Protein AF-A0A0F9BRA9-F1 (afdb_monomer_lite)

Sequence (58 aa):
WGYLGCIATTRKPRAGENWNRGNDLADGGYCKETWREIKDDILAYELVKVVRNSPNKD

Structure (mmCIF, N/CA/C/O backbone):
data_AF-A0A0F9BRA9-F1
#
_entry.id   AF-A0A0F9BRA9-F1
#
loop_
_atom_site.group_PDB
_atom_site.id
_atom_site.type_symbol
_atom_site.label_atom_id
_atom_site.label_alt_id
_atom_site.label_comp_id
_atom_site.label_asym_id
_atom_site.label_entity_id
_atom_site.label_seq_id
_atom_site.pdbx_PDB_ins_code
_atom_site.Cartn_x
_atom_site.Cartn_y
_atom_site.Cartn_z
_atom_site.occupancy
_atom_site.B_iso_or_equiv
_atom_site.auth_seq_id
_atom_site.auth_comp_id
_atom_site.auth_asym_id
_atom_site.auth_atom_id
_atom_site.pdbx_PDB_model_num
ATOM 1 N N . TRP A 1 1 ? 9.398 -1.147 -20.895 1.00 75.31 1 TRP A N 1
ATOM 2 C CA . TRP A 1 1 ? 9.347 -0.633 -19.514 1.00 75.31 1 TRP A CA 1
ATOM 3 C C . TRP A 1 1 ? 8.131 -1.241 -18.841 1.00 75.31 1 TRP A C 1
ATOM 5 O O . TRP A 1 1 ? 7.100 -1.320 -19.496 1.00 75.31 1 TRP A O 1
ATOM 15 N N . GLY A 1 2 ? 8.276 -1.784 -17.630 1.00 93.81 2 GLY A N 1
ATOM 16 C CA . GLY A 1 2 ? 7.177 -2.444 -16.912 1.00 93.81 2 GLY A CA 1
ATOM 17 C C . GLY A 1 2 ? 6.334 -1.454 -16.110 1.00 93.81 2 GLY A C 1
ATOM 18 O O . GLY A 1 2 ? 6.775 -0.330 -15.876 1.00 93.81 2 GLY A O 1
ATOM 19 N N . TYR A 1 3 ? 5.158 -1.896 -15.677 1.00 96.56 3 TYR A N 1
ATOM 20 C CA . TYR A 1 3 ? 4.278 -1.183 -14.752 1.00 96.56 3 TYR A CA 1
ATOM 21 C C . TYR A 1 3 ? 4.262 -1.908 -13.404 1.00 96.56 3 TYR A C 1
ATOM 23 O O . TYR A 1 3 ? 4.338 -3.138 -13.361 1.00 96.56 3 TYR A O 1
ATOM 31 N N . LEU A 1 4 ? 4.177 -1.148 -12.321 1.00 95.81 4 LEU A N 1
ATOM 32 C CA . LEU A 1 4 ? 4.048 -1.642 -10.963 1.00 95.81 4 LEU A CA 1
ATOM 33 C C . LEU A 1 4 ? 2.845 -0.961 -10.314 1.00 95.81 4 LEU A C 1
ATOM 35 O O . LEU A 1 4 ? 2.831 0.254 -10.155 1.00 95.81 4 LEU A O 1
ATOM 39 N N . GLY A 1 5 ? 1.868 -1.770 -9.920 1.00 93.31 5 GLY A N 1
ATOM 40 C CA . GLY A 1 5 ? 0.707 -1.341 -9.151 1.00 93.31 5 GLY A CA 1
ATOM 41 C C . GLY A 1 5 ? 0.395 -2.366 -8.068 1.00 93.31 5 GLY A C 1
ATOM 42 O O . GLY A 1 5 ? 0.757 -3.543 -8.182 1.00 93.31 5 GLY A O 1
ATOM 43 N N . CYS A 1 6 ? -0.246 -1.916 -6.996 1.00 90.25 6 CYS A N 1
ATOM 44 C CA . CYS A 1 6 ? -0.634 -2.751 -5.869 1.00 90.25 6 CYS A CA 1
ATOM 45 C C . CYS A 1 6 ? -1.967 -2.257 -5.297 1.00 90.25 6 CYS A C 1
ATOM 47 O O . CYS A 1 6 ? -2.303 -1.086 -5.421 1.00 90.25 6 CYS A O 1
ATOM 49 N N . ILE A 1 7 ? -2.728 -3.150 -4.668 1.00 86.88 7 ILE A N 1
ATOM 50 C CA . ILE A 1 7 ? -3.999 -2.820 -4.017 1.00 86.88 7 ILE A CA 1
ATOM 51 C C . ILE A 1 7 ? -3.944 -3.379 -2.599 1.00 86.88 7 ILE A C 1
ATOM 53 O O . ILE A 1 7 ? -3.566 -4.538 -2.404 1.00 86.88 7 ILE A O 1
ATOM 57 N N . ALA A 1 8 ? -4.344 -2.576 -1.611 1.00 84.25 8 ALA A N 1
ATOM 58 C CA . ALA A 1 8 ? -4.468 -3.016 -0.227 1.00 84.25 8 ALA A CA 1
ATOM 59 C C . ALA A 1 8 ? -5.936 -3.254 0.138 1.00 84.25 8 ALA A C 1
ATOM 61 O O . ALA A 1 8 ? -6.806 -2.410 -0.072 1.00 84.25 8 ALA A O 1
ATOM 62 N N . THR A 1 9 ? -6.212 -4.404 0.751 1.00 83.88 9 THR A N 1
ATOM 63 C CA . THR A 1 9 ? -7.510 -4.710 1.360 1.00 83.88 9 THR A CA 1
ATOM 64 C C . THR A 1 9 ? -7.293 -5.329 2.733 1.00 83.88 9 THR A C 1
ATOM 66 O O . THR A 1 9 ? -6.424 -6.186 2.901 1.00 83.88 9 THR A O 1
ATOM 69 N N . THR A 1 10 ? -8.077 -4.908 3.728 1.00 75.19 10 THR A N 1
ATOM 70 C CA . THR A 1 10 ? -8.078 -5.536 5.053 1.00 75.19 10 THR A CA 1
ATOM 71 C C . THR A 1 10 ? -9.410 -6.218 5.324 1.00 75.19 10 THR A C 1
ATOM 73 O O . THR A 1 10 ? -10.482 -5.647 5.133 1.00 75.19 10 THR A O 1
ATOM 76 N N . ARG A 1 11 ? -9.344 -7.467 5.796 1.00 69.94 11 ARG A N 1
ATOM 77 C CA . ARG A 1 11 ? -10.526 -8.261 6.177 1.00 69.94 11 ARG A CA 1
ATOM 78 C C . ARG A 1 11 ? -10.992 -7.997 7.606 1.00 69.94 11 ARG A C 1
ATOM 80 O O . ARG A 1 11 ? -11.958 -8.618 8.042 1.00 69.94 11 ARG A O 1
ATOM 87 N N . LYS A 1 12 ? -10.254 -7.178 8.359 1.00 74.38 12 LYS A N 1
ATOM 88 C CA . LYS A 1 12 ? -10.572 -6.862 9.748 1.00 74.38 12 LYS A CA 1
ATOM 89 C C . LYS A 1 12 ? -10.723 -5.349 9.906 1.00 74.38 12 LYS A C 1
ATOM 91 O O . LYS A 1 12 ? -9.768 -4.629 9.600 1.00 74.38 12 LYS A O 1
ATOM 96 N N . PRO A 1 13 ? -11.873 -4.866 10.407 1.00 74.62 13 PRO A N 1
ATOM 97 C CA . PRO A 1 13 ? -11.998 -3.476 10.818 1.00 74.62 13 PRO A CA 1
ATOM 98 C C . PRO A 1 13 ? -11.032 -3.194 11.973 1.00 74.62 13 PRO A C 1
ATOM 100 O O . PRO A 1 13 ? -10.645 -4.103 12.718 1.00 74.62 13 PRO A O 1
ATOM 103 N N . ARG A 1 14 ? -10.631 -1.932 12.149 1.00 74.94 14 ARG A N 1
ATOM 104 C CA . ARG A 1 14 ? -9.865 -1.547 13.340 1.00 74.94 14 ARG A CA 1
ATOM 105 C C . ARG A 1 14 ? -10.728 -1.560 14.590 1.00 74.94 14 ARG A C 1
ATOM 107 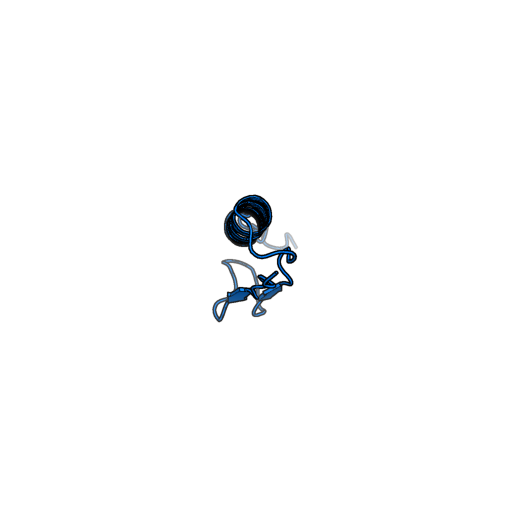O O . ARG A 1 14 ? -11.951 -1.498 14.524 1.00 74.94 14 ARG A O 1
ATOM 114 N N . ALA A 1 15 ? -10.071 -1.557 15.749 1.00 73.31 15 ALA A N 1
ATOM 115 C CA . ALA A 1 15 ? -10.741 -1.295 17.016 1.00 73.31 15 ALA A CA 1
ATOM 116 C C . ALA A 1 15 ? -11.500 0.046 16.940 1.00 73.31 15 ALA A C 1
ATOM 118 O O . ALA A 1 15 ? -10.879 1.096 16.782 1.00 73.31 15 ALA A O 1
ATOM 119 N N . GLY A 1 16 ? -12.831 -0.012 17.029 1.00 75.50 16 GLY A N 1
ATOM 120 C CA . GLY A 1 16 ? -13.726 1.145 16.907 1.00 75.50 16 GLY A CA 1
ATOM 121 C C . GLY A 1 16 ? -14.365 1.337 15.524 1.00 75.50 16 GLY A C 1
ATOM 122 O O . GLY A 1 16 ? -15.303 2.118 15.410 1.00 75.50 16 GLY A O 1
ATOM 123 N N . GLU A 1 17 ? -13.924 0.614 14.492 1.00 71.75 17 GLU A N 1
ATOM 124 C CA . GLU A 1 17 ? -14.540 0.629 13.159 1.00 71.75 17 GLU A CA 1
ATOM 125 C C . GLU A 1 17 ? -15.517 -0.544 12.990 1.00 71.75 17 GLU A C 1
ATOM 127 O O . GLU A 1 17 ? -15.350 -1.601 13.598 1.00 71.75 17 GLU A O 1
ATOM 132 N N . ASN A 1 18 ? -16.523 -0.374 12.125 1.00 72.94 18 ASN A N 1
ATOM 133 C CA . ASN A 1 18 ? -17.508 -1.419 11.813 1.00 72.94 18 ASN A CA 1
ATOM 134 C C . ASN A 1 18 ? -17.503 -1.845 10.329 1.00 72.94 18 ASN A C 1
ATOM 136 O O . ASN A 1 18 ? -18.452 -2.469 9.863 1.00 72.94 18 ASN A O 1
ATOM 140 N N . TRP A 1 19 ? -16.472 -1.480 9.558 1.00 70.56 19 TRP A N 1
ATOM 141 C CA . TRP A 1 19 ? -16.398 -1.778 8.122 1.00 70.56 19 TRP A CA 1
ATOM 142 C C . TRP A 1 19 ? -14.988 -2.184 7.671 1.00 70.56 19 TRP A C 1
ATOM 144 O O . TRP A 1 19 ? -13.985 -1.769 8.251 1.00 70.56 19 TRP A O 1
ATOM 154 N N . ASN A 1 20 ? -14.926 -3.018 6.630 1.00 68.06 20 ASN A N 1
ATOM 155 C CA . ASN A 1 20 ? -13.680 -3.497 6.027 1.00 68.06 20 ASN A CA 1
ATOM 156 C C . ASN A 1 20 ? -13.160 -2.491 5.005 1.00 68.06 20 ASN A C 1
ATOM 158 O O . ASN A 1 20 ? -13.903 -2.072 4.120 1.00 68.06 20 ASN A O 1
ATOM 162 N N . ARG A 1 21 ? -11.880 -2.136 5.107 1.00 68.81 21 ARG A N 1
ATOM 163 C CA . ARG A 1 21 ? -11.276 -1.062 4.318 1.00 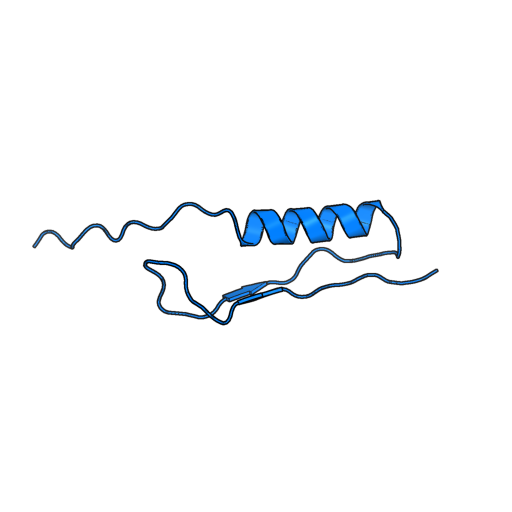68.81 21 ARG A CA 1
ATOM 164 C C . ARG A 1 21 ? -10.536 -1.617 3.090 1.00 68.81 21 ARG A C 1
ATOM 166 O O . ARG A 1 21 ? -9.924 -2.689 3.141 1.00 68.81 21 ARG A O 1
ATOM 173 N N . GLY A 1 22 ? -10.603 -0.879 1.989 1.00 74.25 22 GLY A N 1
ATOM 174 C CA . GLY A 1 22 ? -9.771 -1.055 0.799 1.00 74.25 22 GLY A CA 1
ATOM 175 C C . GLY A 1 22 ? -9.228 0.306 0.381 1.00 74.25 22 GLY A C 1
ATOM 176 O O . GLY A 1 22 ? -9.905 1.309 0.611 1.00 74.25 22 GLY A O 1
ATOM 177 N N . ASN A 1 23 ? -8.011 0.349 -0.158 1.00 77.06 23 ASN A N 1
ATOM 178 C CA . ASN A 1 23 ? -7.408 1.594 -0.622 1.00 77.06 23 ASN A CA 1
ATOM 179 C C . ASN A 1 23 ? -6.620 1.382 -1.911 1.00 77.06 23 ASN A C 1
ATOM 181 O O . ASN A 1 23 ? -5.926 0.367 -2.061 1.00 77.06 23 ASN A O 1
ATOM 185 N N . ASP A 1 24 ? -6.708 2.377 -2.785 1.00 84.44 24 ASP A N 1
ATOM 186 C CA . ASP A 1 24 ? -5.799 2.511 -3.911 1.00 84.44 24 ASP A CA 1
ATOM 187 C C . ASP A 1 24 ? -4.434 2.949 -3.373 1.00 84.44 24 ASP A C 1
ATOM 189 O O . ASP A 1 24 ? -4.337 3.780 -2.464 1.00 84.44 24 ASP A O 1
ATOM 193 N N . LEU A 1 25 ? -3.382 2.321 -3.886 1.00 91.50 25 LEU A N 1
ATOM 194 C C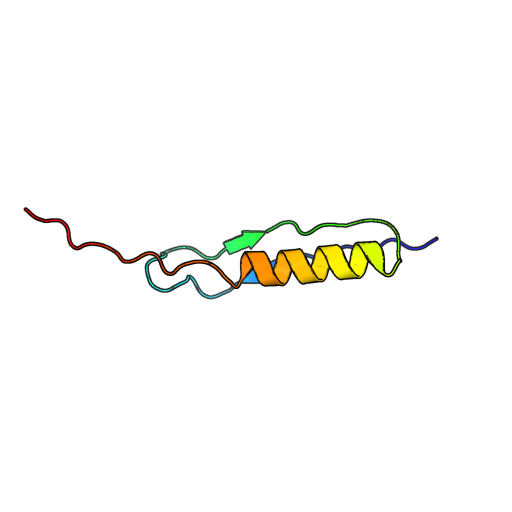A . LEU A 1 25 ? -1.999 2.660 -3.573 1.00 91.50 25 LEU A CA 1
ATOM 195 C C . LEU A 1 25 ? -1.397 3.380 -4.777 1.00 91.50 25 L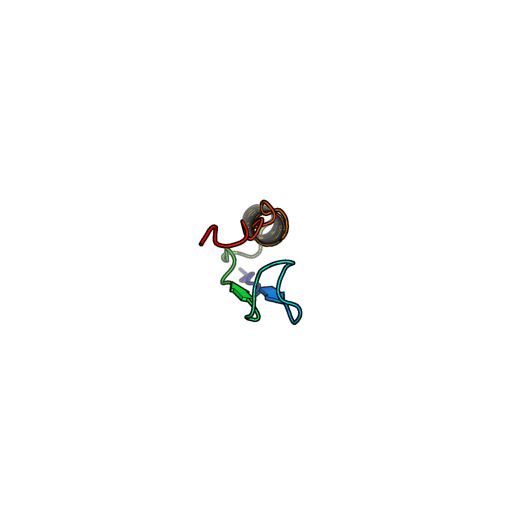EU A C 1
ATOM 197 O O . LEU A 1 25 ? -1.891 3.227 -5.894 1.00 91.50 25 LEU A O 1
ATOM 201 N N . ALA A 1 26 ? -0.308 4.108 -4.551 1.00 94.12 26 ALA A N 1
ATOM 202 C CA . ALA A 1 26 ? 0.517 4.644 -5.618 1.00 94.12 26 ALA A CA 1
ATOM 203 C C . ALA A 1 26 ? 0.877 3.560 -6.645 1.00 94.12 26 ALA A C 1
ATOM 205 O O . ALA A 1 26 ? 1.050 2.381 -6.327 1.00 94.12 26 ALA A O 1
ATOM 206 N N . ASP A 1 27 ? 1.022 3.971 -7.894 1.00 96.06 27 ASP A N 1
ATOM 207 C CA . ASP A 1 27 ? 1.342 3.088 -8.999 1.00 96.06 27 ASP A CA 1
ATOM 208 C C . ASP A 1 27 ? 2.137 3.834 -10.073 1.00 96.06 27 ASP A C 1
ATOM 210 O O . ASP A 1 27 ? 2.209 5.064 -10.086 1.00 96.06 27 ASP A O 1
ATOM 214 N N . GLY A 1 28 ? 2.800 3.095 -10.960 1.00 96.38 28 GLY A N 1
ATOM 215 C CA . GLY A 1 28 ? 3.636 3.720 -11.975 1.00 96.38 28 GLY A CA 1
ATOM 216 C C . GLY A 1 28 ? 4.610 2.775 -12.658 1.00 96.38 28 GLY A C 1
ATOM 217 O O . GLY A 1 28 ? 4.354 1.585 -12.840 1.00 96.38 28 GLY A O 1
ATOM 218 N N . GLY A 1 29 ? 5.742 3.320 -13.097 1.00 97.75 29 GLY A N 1
ATOM 219 C CA . GLY A 1 29 ? 6.783 2.535 -13.752 1.00 97.75 29 GLY A CA 1
ATOM 220 C C . GLY A 1 29 ? 7.385 1.483 -12.817 1.00 97.75 29 GLY A C 1
ATOM 221 O O . GLY A 1 29 ? 7.472 1.672 -11.609 1.00 97.75 29 GLY A O 1
ATOM 222 N N . TYR A 1 30 ? 7.860 0.369 -13.374 1.00 96.69 30 TYR A N 1
ATOM 223 C CA . TYR A 1 30 ? 8.604 -0.636 -12.612 1.00 96.69 30 TYR A CA 1
ATOM 224 C C . TYR A 1 30 ? 9.984 -0.091 -12.210 1.00 96.69 30 TYR A C 1
ATOM 226 O O . TYR A 1 30 ? 10.995 -0.335 -12.874 1.00 96.69 30 TYR A O 1
ATOM 234 N N . CYS A 1 31 ? 10.012 0.692 -11.133 1.00 96.69 31 CYS A N 1
ATOM 235 C CA . CYS A 1 31 ? 11.204 1.299 -10.565 1.00 96.69 31 CYS A CA 1
ATOM 236 C C . CYS A 1 31 ? 11.155 1.309 -9.028 1.00 96.69 31 CYS A C 1
ATOM 238 O O . CYS A 1 31 ? 10.141 1.025 -8.386 1.00 96.69 31 CYS A O 1
ATOM 240 N N . LYS A 1 32 ? 12.301 1.630 -8.418 1.00 97.56 32 LYS A N 1
ATOM 241 C CA . LYS A 1 32 ? 12.457 1.659 -6.958 1.00 97.56 32 LYS A CA 1
ATOM 242 C C . LYS A 1 32 ? 11.635 2.769 -6.298 1.00 97.56 32 LYS A C 1
ATOM 244 O O . LYS A 1 32 ? 11.308 2.639 -5.123 1.00 97.56 32 LYS A O 1
ATOM 249 N N . GLU A 1 33 ? 11.360 3.851 -7.019 1.00 98.00 33 GLU A N 1
ATOM 250 C CA . GLU A 1 33 ? 10.560 4.978 -6.530 1.00 98.00 33 GLU A CA 1
ATOM 251 C C . GLU A 1 33 ? 9.107 4.548 -6.353 1.00 98.00 33 GLU A C 1
ATOM 253 O O . GLU A 1 33 ? 8.648 4.521 -5.216 1.00 98.00 33 GLU A O 1
ATOM 258 N N . THR A 1 34 ? 8.473 4.023 -7.405 1.00 97.31 34 THR A N 1
ATOM 259 C CA . THR A 1 34 ? 7.109 3.477 -7.331 1.00 97.31 34 THR A CA 1
ATOM 260 C C . THR A 1 34 ? 6.975 2.392 -6.259 1.00 97.31 34 THR A C 1
ATOM 262 O O . THR A 1 34 ? 6.012 2.377 -5.500 1.00 97.31 34 THR A O 1
ATOM 265 N N . TRP A 1 35 ? 7.976 1.514 -6.100 1.00 96.06 35 TRP A N 1
ATOM 266 C CA . TRP A 1 35 ? 7.973 0.539 -4.999 1.00 96.06 35 TRP A CA 1
ATOM 267 C C . TRP A 1 35 ? 7.984 1.190 -3.605 1.00 96.06 35 TRP A C 1
ATOM 269 O O . TRP A 1 35 ? 7.319 0.709 -2.685 1.00 96.06 35 TRP A O 1
ATOM 279 N N . ARG A 1 36 ? 8.770 2.255 -3.414 1.00 97.75 36 ARG A N 1
ATOM 280 C CA . ARG A 1 36 ? 8.842 2.957 -2.126 1.00 97.75 36 ARG A CA 1
ATOM 281 C C . ARG A 1 36 ? 7.525 3.644 -1.805 1.00 97.75 36 ARG A C 1
ATOM 283 O O . ARG A 1 36 ? 7.081 3.499 -0.673 1.00 97.75 36 ARG A O 1
ATOM 290 N N . GLU A 1 37 ? 6.919 4.297 -2.792 1.00 96.69 37 GLU A N 1
ATOM 291 C CA . GLU A 1 37 ? 5.617 4.960 -2.667 1.00 96.69 37 GLU A CA 1
ATOM 292 C C . GLU A 1 37 ? 4.534 3.952 -2.268 1.00 96.69 37 GLU A C 1
ATOM 294 O O . GLU A 1 37 ? 3.902 4.128 -1.231 1.00 96.69 37 GLU A O 1
ATOM 299 N N . ILE A 1 38 ? 4.435 2.814 -2.970 1.00 95.44 38 ILE A N 1
ATOM 300 C CA . ILE A 1 38 ? 3.524 1.710 -2.607 1.00 95.44 38 ILE A CA 1
ATOM 301 C C . ILE A 1 38 ? 3.719 1.272 -1.151 1.00 95.44 38 ILE A C 1
ATOM 303 O O . ILE A 1 38 ? 2.763 1.085 -0.400 1.00 95.44 38 ILE A O 1
ATOM 307 N N . LYS A 1 39 ? 4.973 1.069 -0.738 1.00 93.81 39 LYS A N 1
ATOM 308 C CA . LYS A 1 39 ? 5.299 0.591 0.610 1.00 93.81 39 LYS A CA 1
ATOM 309 C C . LYS A 1 39 ? 4.993 1.655 1.674 1.00 93.81 39 LYS A C 1
ATOM 311 O O . LYS A 1 39 ? 4.562 1.296 2.767 1.00 93.81 39 LYS A O 1
ATOM 316 N N . ASP A 1 40 ? 5.197 2.934 1.377 1.00 93.50 40 ASP A N 1
ATOM 317 C CA . ASP A 1 40 ? 4.859 4.031 2.286 1.00 93.50 40 ASP A CA 1
ATOM 318 C C . ASP A 1 40 ? 3.334 4.212 2.401 1.00 93.50 40 ASP A C 1
ATOM 320 O O . ASP A 1 40 ? 2.843 4.388 3.517 1.00 93.50 40 ASP A O 1
ATOM 324 N N . ASP A 1 41 ? 2.574 4.025 1.317 1.00 91.00 41 ASP A N 1
ATOM 325 C CA . ASP A 1 41 ? 1.105 4.020 1.350 1.00 91.00 41 ASP A CA 1
ATOM 326 C C . ASP A 1 41 ? 0.547 2.864 2.182 1.00 91.00 41 ASP A C 1
ATOM 328 O O . ASP A 1 41 ? -0.366 3.069 2.980 1.00 91.00 41 ASP A O 1
ATOM 332 N N . ILE A 1 42 ? 1.117 1.657 2.070 1.00 88.56 42 ILE A N 1
ATOM 333 C CA . ILE A 1 42 ? 0.740 0.518 2.926 1.00 88.56 42 ILE A CA 1
ATOM 334 C C . ILE A 1 42 ? 0.980 0.858 4.402 1.00 88.56 42 ILE A C 1
ATOM 336 O O . ILE A 1 42 ? 0.126 0.602 5.253 1.00 88.56 42 ILE A O 1
ATOM 340 N N . LEU A 1 43 ? 2.134 1.449 4.724 1.00 87.81 43 LEU A N 1
ATOM 341 C CA . LEU A 1 43 ? 2.460 1.832 6.096 1.00 87.81 43 LEU A CA 1
ATOM 342 C C . LEU A 1 43 ? 1.526 2.924 6.612 1.00 87.81 43 LEU A C 1
ATOM 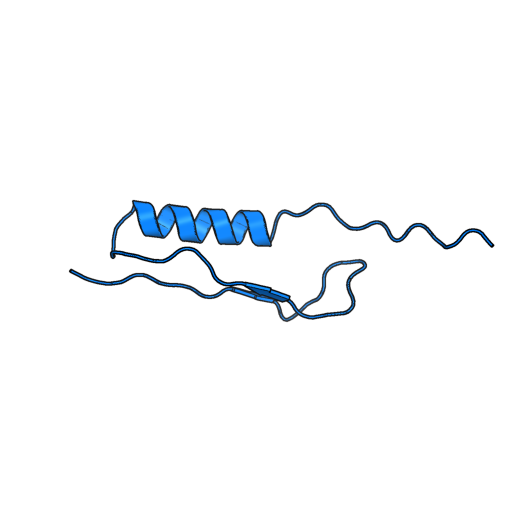344 O O . LEU A 1 43 ? 1.016 2.784 7.717 1.00 87.81 43 LEU A O 1
ATOM 348 N N . ALA A 1 44 ? 1.264 3.973 5.833 1.00 84.06 44 ALA A N 1
ATOM 349 C CA . ALA A 1 44 ? 0.323 5.029 6.198 1.00 84.06 44 ALA A CA 1
ATOM 350 C C . ALA A 1 44 ? -1.099 4.479 6.364 1.00 84.06 44 ALA A C 1
ATOM 352 O O . ALA A 1 44 ? -1.809 4.840 7.303 1.00 84.06 44 ALA A O 1
ATOM 353 N N . TYR A 1 45 ? -1.495 3.554 5.489 1.00 77.56 45 TYR A N 1
ATOM 354 C CA . TYR A 1 45 ? -2.784 2.890 5.549 1.00 77.56 45 TYR A CA 1
ATOM 355 C C . TYR A 1 45 ? -2.953 2.062 6.820 1.00 77.56 45 TYR A C 1
ATOM 357 O O . TYR A 1 45 ? -4.062 2.054 7.356 1.00 77.56 45 TYR A O 1
ATOM 365 N N . GLU A 1 46 ? -1.896 1.409 7.323 1.00 76.94 46 GLU A N 1
ATOM 366 C CA . GLU A 1 46 ? -1.914 0.556 8.521 1.00 76.94 46 GLU A CA 1
ATOM 367 C C . GLU A 1 46 ? -1.598 1.302 9.838 1.00 76.94 46 GLU A C 1
ATOM 369 O O . GLU A 1 46 ? -2.216 1.015 10.869 1.00 76.94 46 GLU A O 1
ATOM 374 N N . LEU A 1 47 ? -0.715 2.305 9.818 1.00 79.94 47 LEU A N 1
ATOM 375 C CA . LEU A 1 47 ? -0.254 3.078 10.981 1.00 79.94 47 LEU A CA 1
ATOM 376 C C . LEU A 1 47 ? -1.124 4.312 11.234 1.00 79.94 47 LEU A C 1
ATOM 378 O O . LEU A 1 47 ? -0.703 5.453 11.053 1.00 79.94 47 LEU A O 1
ATOM 382 N N . VAL A 1 48 ? -2.349 4.092 11.702 1.00 70.75 48 VAL A N 1
ATOM 383 C CA . VAL A 1 48 ? -3.304 5.182 11.948 1.00 70.75 48 VAL A CA 1
ATOM 384 C C . VAL A 1 48 ? -3.726 5.191 13.409 1.00 70.75 48 VAL A C 1
ATOM 386 O O . VAL A 1 48 ? -3.790 4.152 14.070 1.00 70.75 48 VAL A O 1
ATOM 389 N N . LYS A 1 49 ? -4.000 6.386 13.937 1.00 70.94 49 LYS A N 1
ATOM 390 C CA . LYS A 1 49 ? -4.391 6.575 15.335 1.00 70.94 49 LYS A CA 1
ATOM 391 C C . LYS A 1 49 ? -5.691 5.819 15.621 1.00 70.94 49 LYS A C 1
ATOM 393 O O . LYS A 1 49 ? -6.676 5.987 14.908 1.00 70.94 49 LYS A O 1
ATOM 398 N N . VAL A 1 50 ? -5.697 5.019 16.686 1.00 70.00 50 VAL A N 1
ATOM 399 C CA . VAL A 1 50 ? -6.896 4.294 17.126 1.00 70.00 50 VAL A CA 1
ATOM 400 C C . VAL A 1 50 ? -7.996 5.301 17.454 1.00 70.00 50 V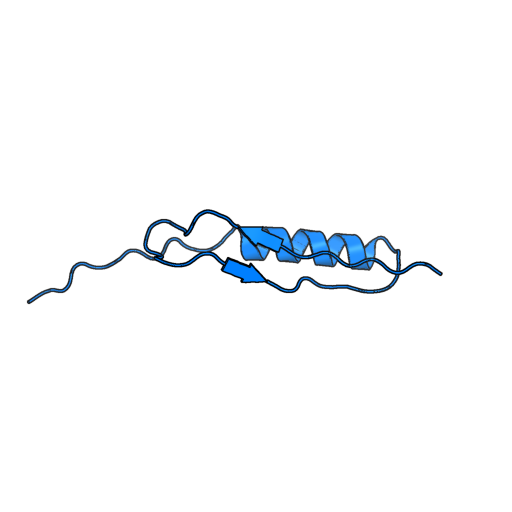AL A C 1
ATOM 402 O O . VAL A 1 50 ? -7.800 6.189 18.292 1.00 70.00 50 VAL A O 1
ATOM 405 N N . VAL A 1 51 ? -9.153 5.155 16.807 1.00 65.50 51 VAL A N 1
ATOM 406 C CA . VAL A 1 51 ? -10.348 5.930 17.135 1.00 65.50 51 VAL A CA 1
ATOM 407 C C . VAL A 1 51 ? -10.843 5.436 18.491 1.00 65.50 51 VAL A C 1
ATOM 409 O O . VAL A 1 51 ? -11.370 4.334 18.622 1.00 65.50 51 VAL A O 1
ATOM 412 N N . ARG A 1 52 ? -10.631 6.231 19.542 1.00 59.47 52 ARG A N 1
ATOM 413 C CA . ARG A 1 52 ? -11.306 5.993 20.818 1.00 59.47 52 ARG A CA 1
ATOM 414 C C . ARG A 1 52 ? -12.759 6.405 20.627 1.00 59.47 52 ARG A C 1
ATOM 416 O O . ARG A 1 52 ? -13.028 7.596 20.505 1.00 59.47 52 ARG A O 1
ATOM 423 N N . ASN A 1 53 ? -13.676 5.441 20.617 1.00 58.38 53 ASN A N 1
ATOM 424 C CA . ASN A 1 53 ? -15.081 5.742 20.861 1.00 58.38 53 ASN A CA 1
ATOM 425 C C . ASN A 1 53 ? -15.169 6.337 22.268 1.00 58.38 53 ASN A C 1
ATOM 427 O O . ASN A 1 53 ? -15.054 5.620 23.262 1.00 58.38 53 ASN A O 1
ATOM 431 N N . SER A 1 54 ? -15.303 7.659 22.356 1.00 54.09 54 SER A N 1
ATOM 432 C CA . SER A 1 54 ? -15.784 8.284 23.581 1.00 54.09 54 SER A CA 1
ATOM 433 C C . SER A 1 54 ? -17.202 7.756 23.809 1.00 54.09 54 SER A C 1
ATOM 435 O O . SER A 1 54 ? -18.010 7.847 22.883 1.00 54.09 54 SER A O 1
ATOM 437 N N . PRO A 1 55 ? -17.525 7.172 24.976 1.00 56.41 55 PRO A N 1
ATOM 438 C CA . PRO A 1 55 ? -18.907 6.820 25.270 1.00 56.41 55 PRO A CA 1
ATOM 439 C C . PRO A 1 55 ? -19.750 8.098 25.203 1.00 56.41 55 PRO A C 1
ATOM 441 O O . PRO A 1 55 ? -19.321 9.137 25.718 1.00 56.41 55 PRO A O 1
ATOM 444 N N . ASN A 1 56 ? -20.908 8.030 24.538 1.00 55.88 56 ASN A N 1
ATOM 445 C CA . ASN A 1 56 ? -21.898 9.104 24.588 1.00 55.88 56 ASN A CA 1
ATOM 446 C C . ASN A 1 56 ? -22.157 9.425 26.062 1.00 55.88 56 ASN A C 1
ATOM 448 O O . ASN A 1 56 ? -22.473 8.534 26.850 1.00 55.88 56 ASN A O 1
ATOM 452 N N . LYS A 1 57 ? -21.939 10.685 26.438 1.00 49.75 57 LYS A N 1
ATOM 453 C CA . LYS A 1 57 ? -22.431 11.207 27.707 1.00 49.75 57 LYS A CA 1
ATOM 454 C C . LYS A 1 57 ? -23.857 11.672 27.449 1.00 49.75 57 LYS A C 1
ATOM 456 O O . LYS A 1 57 ? -24.029 12.733 26.852 1.00 49.75 57 LYS A O 1
ATOM 461 N N . ASP A 1 58 ? -24.811 10.830 27.831 1.00 57.75 58 ASP A N 1
ATOM 462 C CA . ASP A 1 58 ? -26.188 11.245 28.110 1.00 57.75 58 ASP A CA 1
ATOM 463 C C . ASP A 1 58 ? -26.226 12.127 29.372 1.00 57.75 58 ASP A C 1
ATOM 465 O O . ASP A 1 58 ? -25.396 11.890 30.289 1.00 57.75 58 ASP A O 1
#

Organism: NCBI:txid412755

Foldseek 3Di:
DDKDFDKDWDPDDADVDDDTDIDGFAIGHPDPVSVVRRVVRVCVVVPDDHDPPDPDDD

pLDDT: mean 80.96, std 13.68, range [49.75, 98.0]

Secondary structure (DSSP, 8-state):
--EE--EEE-SS--TT--S--EEE---EESSHHHHHHHHHHHHHHHS------PPP--

Radius of gyration: 15.75 Å; chains: 1; bounding box: 39×20×48 Å